Protein AF-A0A967SYT2-F1 (afdb_monomer)

Radius of gyration: 15.92 Å; Cα contacts (8 Å, |Δi|>4): 84; chains: 1; bounding box: 31×27×38 Å

Structure (mmCIF, N/CA/C/O backbone):
data_AF-A0A967SYT2-F1
#
_entry.id   AF-A0A967SYT2-F1
#
loop_
_atom_site.group_PDB
_atom_site.id
_atom_site.type_symbol
_atom_site.label_atom_id
_atom_site.label_alt_id
_atom_site.label_comp_id
_atom_site.label_asym_id
_atom_site.label_entity_id
_atom_site.label_seq_id
_atom_site.pdbx_PDB_ins_code
_atom_site.Cartn_x
_atom_site.Cartn_y
_atom_site.Cartn_z
_atom_site.occupancy
_atom_site.B_iso_or_equiv
_atom_site.auth_seq_id
_atom_site.auth_comp_id
_atom_site.auth_asym_id
_atom_site.auth_atom_id
_atom_site.pdbx_PDB_model_num
ATOM 1 N N . VAL A 1 1 ? -13.135 -12.563 2.625 1.00 82.12 1 VAL A N 1
ATOM 2 C CA . VAL A 1 1 ? -13.896 -11.325 2.342 1.00 82.12 1 VAL A CA 1
ATOM 3 C C . VAL A 1 1 ? -12.995 -10.411 1.536 1.00 82.12 1 VAL A C 1
ATOM 5 O O . VAL A 1 1 ? -11.798 -10.404 1.803 1.00 82.12 1 VAL A O 1
ATOM 8 N N . VAL A 1 2 ? -13.529 -9.737 0.520 1.00 92.12 2 VAL A N 1
ATOM 9 C CA . VAL A 1 2 ? -12.787 -8.729 -0.251 1.00 92.12 2 VAL A CA 1
ATOM 10 C C . VAL A 1 2 ? -12.934 -7.396 0.476 1.00 92.12 2 VAL A C 1
ATOM 12 O O . VAL A 1 2 ? -14.057 -7.009 0.791 1.00 92.12 2 VAL A O 1
ATOM 15 N N . LEU A 1 3 ? -11.812 -6.738 0.766 1.00 95.06 3 LEU A N 1
ATOM 16 C CA . LEU A 1 3 ? -11.792 -5.408 1.371 1.00 95.06 3 LEU A CA 1
ATOM 17 C C . LEU A 1 3 ? -11.626 -4.354 0.278 1.00 95.06 3 LEU A C 1
ATOM 19 O O . LEU A 1 3 ? -10.791 -4.510 -0.614 1.00 95.06 3 LEU A O 1
ATOM 23 N N . THR A 1 4 ? -12.398 -3.278 0.369 1.00 96.88 4 THR A N 1
ATOM 24 C CA . THR A 1 4 ? -12.233 -2.076 -0.456 1.00 96.88 4 THR A CA 1
ATOM 25 C C . THR A 1 4 ? -11.869 -0.910 0.442 1.00 96.88 4 THR A C 1
ATOM 27 O O . THR A 1 4 ? -12.483 -0.752 1.495 1.00 96.88 4 THR A O 1
ATOM 30 N N . PHE A 1 5 ? -10.904 -0.097 0.018 1.00 97.00 5 PHE A N 1
ATOM 31 C CA . PHE A 1 5 ? -10.336 0.969 0.836 1.00 97.00 5 PHE A CA 1
ATOM 32 C C . PHE A 1 5 ? -10.649 2.348 0.262 1.00 97.00 5 PHE A C 1
ATOM 34 O O . PHE A 1 5 ? -10.649 2.532 -0.956 1.00 97.00 5 PHE A O 1
ATOM 41 N N . SER A 1 6 ? -10.849 3.318 1.148 1.00 98.00 6 SER A N 1
ATOM 42 C CA . SER A 1 6 ? -10.841 4.745 0.828 1.00 98.00 6 SER A CA 1
ATOM 43 C C . SER A 1 6 ? -9.794 5.469 1.671 1.00 98.00 6 SER A C 1
ATOM 45 O O . SER A 1 6 ? -9.504 5.071 2.803 1.00 98.00 6 SER A O 1
ATOM 47 N N . ALA A 1 7 ? -9.203 6.521 1.103 1.00 97.81 7 ALA A N 1
ATOM 48 C CA . ALA A 1 7 ? -8.231 7.350 1.804 1.00 97.81 7 ALA A CA 1
ATOM 49 C C . ALA A 1 7 ? -8.903 8.144 2.935 1.00 97.81 7 ALA A C 1
ATOM 51 O O . ALA A 1 7 ? -10.042 8.594 2.799 1.00 97.81 7 ALA A O 1
ATOM 52 N N . LEU A 1 8 ? -8.176 8.318 4.036 1.00 97.56 8 LEU A N 1
ATOM 53 C CA . LEU A 1 8 ? -8.521 9.239 5.114 1.00 97.56 8 LEU A CA 1
ATOM 54 C C . LEU A 1 8 ? -7.530 10.401 5.095 1.00 97.56 8 LEU A C 1
ATOM 56 O O . LEU A 1 8 ? -6.317 10.190 5.061 1.00 97.56 8 LEU A O 1
ATOM 60 N N . GLU A 1 9 ? -8.044 11.624 5.137 1.00 95.75 9 GLU A N 1
ATOM 61 C CA . GLU A 1 9 ? -7.226 12.834 5.183 1.00 95.75 9 GLU A CA 1
ATOM 62 C C . GLU A 1 9 ? -7.158 13.384 6.608 1.00 95.75 9 GLU A C 1
ATOM 64 O O . GLU A 1 9 ? -8.150 13.378 7.329 1.00 95.75 9 GLU A O 1
ATOM 69 N N . ASN A 1 10 ? -5.994 13.907 7.004 1.00 95.75 10 ASN A N 1
ATOM 70 C CA . ASN A 1 10 ? -5.777 14.588 8.291 1.00 95.75 10 ASN A CA 1
ATOM 71 C C . ASN A 1 10 ? -6.054 13.741 9.554 1.00 95.75 10 ASN A C 1
ATOM 73 O O . ASN A 1 10 ? -6.277 14.294 10.628 1.00 95.75 10 ASN A O 1
AT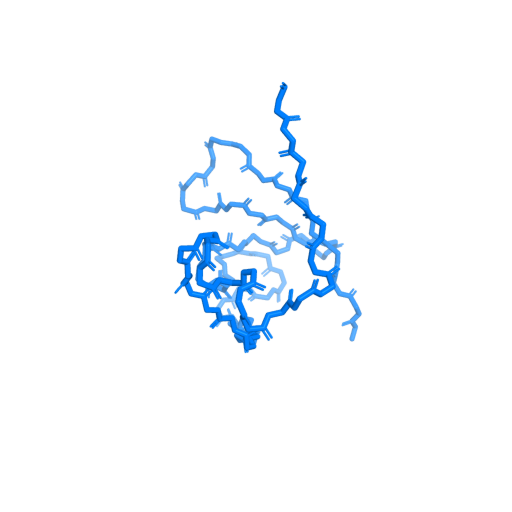OM 77 N N . GLU A 1 11 ? -5.989 12.410 9.455 1.00 95.69 11 GLU A N 1
ATOM 78 C CA . GLU A 1 11 ? -6.293 11.475 10.554 1.00 95.69 11 GLU A CA 1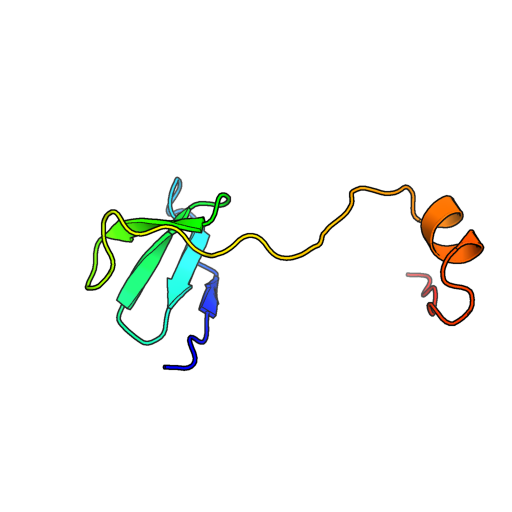
ATOM 79 C C . GLU A 1 11 ? -5.096 10.606 10.987 1.00 95.69 11 GLU A C 1
ATOM 81 O O . GLU A 1 11 ? -5.264 9.494 11.496 1.00 95.6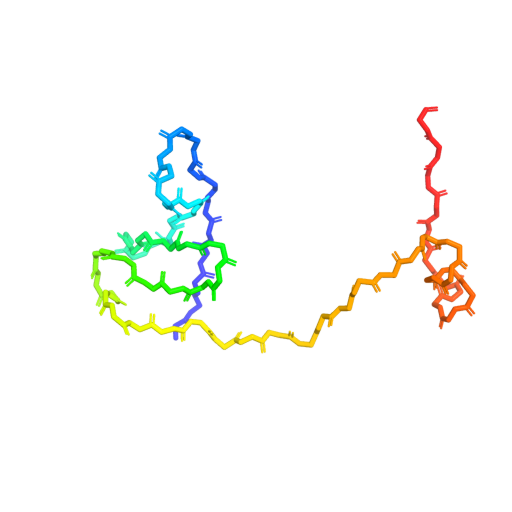9 11 GLU A O 1
ATOM 86 N N . LEU A 1 12 ? -3.866 11.104 10.813 1.00 95.81 12 LEU A N 1
ATOM 87 C CA . LEU A 1 12 ? -2.666 10.348 11.181 1.00 95.81 12 LEU A CA 1
ATOM 88 C C . LEU A 1 12 ? -2.738 9.839 12.642 1.00 95.81 12 LEU A C 1
ATOM 90 O O . LEU A 1 12 ? -3.107 10.601 13.538 1.00 95.81 12 LEU A O 1
ATOM 94 N N . PRO A 1 13 ? -2.370 8.567 12.902 1.00 96.88 13 PRO A N 1
ATOM 95 C CA . PRO A 1 13 ? -1.658 7.661 11.994 1.00 96.88 13 PRO A CA 1
ATOM 96 C C . PRO A 1 13 ? -2.545 6.868 11.015 1.00 96.88 13 PRO A C 1
ATOM 98 O O . PRO A 1 13 ? -2.002 6.118 10.206 1.00 96.88 13 PRO A O 1
ATOM 101 N N . ALA A 1 14 ? -3.874 7.007 11.061 1.00 98.12 14 ALA A N 1
ATOM 102 C CA . ALA A 1 14 ? -4.765 6.347 10.112 1.00 98.12 14 ALA A CA 1
ATOM 103 C C . ALA A 1 14 ? -4.701 7.035 8.740 1.00 98.12 14 ALA A C 1
ATOM 105 O O . ALA A 1 14 ? -4.810 8.255 8.642 1.00 98.12 14 ALA A O 1
ATOM 106 N N . VAL A 1 15 ? -4.540 6.244 7.678 1.00 98.12 15 VAL A N 1
ATOM 107 C CA . VAL A 1 15 ? -4.440 6.743 6.290 1.00 98.12 15 VAL A CA 1
ATOM 108 C C . VAL A 1 15 ? -5.526 6.183 5.377 1.00 98.12 15 VAL A C 1
ATOM 110 O O . VAL A 1 15 ? -5.760 6.713 4.293 1.00 98.12 15 VAL A O 1
ATOM 113 N N . MET A 1 16 ? -6.204 5.113 5.798 1.00 97.69 16 MET A N 1
ATOM 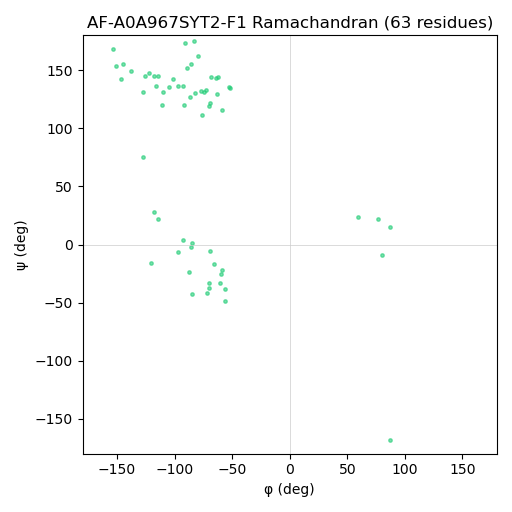114 C CA . MET A 1 16 ? -7.285 4.496 5.036 1.00 97.69 16 MET A CA 1
ATOM 115 C C . MET A 1 16 ? -8.312 3.821 5.946 1.00 97.69 16 MET A C 1
ATOM 117 O O . MET A 1 16 ? -7.982 3.367 7.046 1.00 97.69 16 MET A O 1
ATOM 121 N N . THR A 1 17 ? -9.549 3.723 5.464 1.00 98.38 17 THR A N 1
ATOM 122 C CA . THR A 1 17 ? -10.608 2.894 6.054 1.00 98.38 17 THR A CA 1
ATOM 123 C C . THR A 1 17 ? -11.043 1.827 5.062 1.00 98.38 17 THR A C 1
ATOM 125 O O . THR A 1 17 ? -11.060 2.079 3.857 1.00 98.38 17 THR A O 1
ATOM 128 N N . ASP A 1 18 ? -11.394 0.640 5.553 1.00 98.19 18 ASP A N 1
ATOM 129 C CA . ASP A 1 18 ? -12.050 -0.379 4.732 1.00 98.19 18 ASP A CA 1
ATOM 130 C C . ASP A 1 18 ? -13.586 -0.273 4.791 1.00 98.19 18 ASP A C 1
ATOM 132 O O . ASP A 1 18 ? -14.155 0.501 5.566 1.00 98.19 18 ASP A O 1
ATOM 136 N N . ASN A 1 19 ? -14.264 -1.073 3.967 1.00 97.88 19 ASN A N 1
ATOM 137 C CA . ASN A 1 19 ? -15.724 -1.197 3.909 1.00 97.88 19 ASN A CA 1
ATOM 138 C C . ASN A 1 19 ? -16.363 -1.869 5.136 1.00 97.88 19 ASN A C 1
ATOM 140 O O . ASN A 1 19 ? -17.587 -1.942 5.212 1.00 97.88 19 ASN A O 1
ATOM 144 N N . GLU A 1 20 ? -15.565 -2.376 6.075 1.00 97.94 20 GLU A N 1
ATOM 145 C CA . GLU A 1 20 ? -16.032 -2.887 7.366 1.00 97.94 20 GLU A CA 1
ATOM 146 C C . GLU A 1 20 ? -15.880 -1.825 8.476 1.00 97.94 20 GLU A C 1
ATOM 148 O O . GLU A 1 20 ? -16.361 -2.021 9.592 1.00 97.94 20 GLU A O 1
ATOM 153 N N . GLY A 1 21 ? -15.247 -0.683 8.180 1.00 97.62 21 GLY A N 1
ATOM 154 C CA . GLY A 1 21 ? -15.008 0.410 9.120 1.00 97.62 21 GLY A CA 1
ATOM 155 C C . GLY A 1 21 ? -13.724 0.263 9.942 1.00 97.62 21 GLY A C 1
ATOM 156 O O . GLY A 1 21 ? -13.567 0.958 10.948 1.00 97.62 21 GLY A O 1
ATOM 157 N N . THR A 1 22 ? -12.805 -0.629 9.556 1.00 98.56 22 THR A N 1
ATOM 158 C CA . THR A 1 22 ? -11.475 -0.687 10.179 1.00 98.56 22 THR A CA 1
ATOM 159 C C . THR A 1 22 ? -10.612 0.451 9.646 1.00 98.56 22 THR A C 1
ATOM 161 O O . THR A 1 22 ? -10.504 0.625 8.431 1.00 98.56 22 THR A O 1
ATOM 164 N N . LYS A 1 23 ? -9.949 1.189 10.543 1.00 98.44 23 LYS A N 1
ATOM 165 C CA . LYS A 1 23 ? -8.930 2.186 10.183 1.00 98.44 23 LYS A CA 1
ATOM 166 C C . LYS A 1 23 ? -7.540 1.564 10.197 1.00 98.44 23 LYS A C 1
ATOM 168 O O . LYS A 1 23 ? -7.196 0.853 11.142 1.00 98.44 23 LYS A O 1
ATOM 173 N N . TRP A 1 24 ? -6.733 1.878 9.192 1.00 98.44 24 TRP A N 1
ATOM 174 C CA . TRP A 1 24 ? -5.417 1.278 8.992 1.00 98.44 24 TRP A CA 1
ATOM 175 C C . TRP A 1 24 ? -4.323 2.338 8.886 1.00 98.44 24 TRP A C 1
ATOM 177 O O . TRP A 1 24 ? -4.546 3.409 8.312 1.00 98.44 24 TRP A O 1
ATOM 187 N N . ASP A 1 25 ? -3.139 2.028 9.412 1.00 97.56 25 ASP A N 1
ATOM 188 C CA . ASP A 1 25 ? -1.935 2.828 9.174 1.00 97.56 25 ASP A CA 1
ATOM 189 C C . ASP A 1 25 ? -1.246 2.475 7.841 1.00 97.56 25 ASP A C 1
ATOM 191 O O . ASP A 1 25 ? -1.626 1.533 7.140 1.00 97.56 25 ASP A O 1
ATOM 195 N N . LEU A 1 26 ? -0.197 3.231 7.501 1.00 94.38 26 LEU A N 1
ATOM 196 C CA . LEU A 1 26 ? 0.592 3.045 6.275 1.00 94.38 26 LEU A CA 1
ATOM 197 C C . LEU A 1 26 ? 1.242 1.653 6.169 1.00 94.38 26 LEU A C 1
ATOM 199 O O . LEU A 1 26 ? 1.525 1.178 5.071 1.00 94.38 26 LEU A O 1
ATOM 203 N N . PHE A 1 27 ? 1.487 0.992 7.300 1.00 94.44 27 PHE A N 1
ATOM 204 C CA . PHE A 1 27 ? 2.124 -0.324 7.365 1.00 94.44 27 PHE A CA 1
ATOM 205 C C . PHE A 1 27 ? 1.106 -1.472 7.374 1.00 94.44 27 PHE A C 1
ATOM 207 O O . PHE A 1 27 ? 1.492 -2.641 7.497 1.00 94.44 27 PHE A O 1
ATOM 214 N N . GLY A 1 28 ? -0.183 -1.148 7.237 1.00 96.12 28 GLY A N 1
ATOM 215 C CA . GLY A 1 28 ? -1.280 -2.100 7.216 1.00 96.12 28 GLY A CA 1
ATOM 216 C C . GLY A 1 28 ? -1.653 -2.642 8.593 1.00 96.12 28 GLY A C 1
ATOM 217 O O . GLY A 1 28 ? -2.233 -3.724 8.656 1.00 96.12 28 GLY A O 1
ATOM 218 N N . ASN A 1 29 ? -1.329 -1.949 9.688 1.00 97.88 29 ASN A N 1
ATOM 219 C CA . ASN A 1 29 ? -1.808 -2.315 11.021 1.00 97.88 29 ASN A CA 1
ATOM 220 C C . ASN A 1 29 ? -3.229 -1.770 11.234 1.00 97.88 29 ASN A C 1
ATOM 222 O O . ASN A 1 29 ? -3.492 -0.592 10.988 1.00 97.88 29 ASN A O 1
ATOM 226 N N . GLY A 1 30 ? -4.143 -2.623 11.699 1.00 98.19 30 GLY A N 1
ATOM 227 C CA . GLY A 1 30 ? -5.513 -2.255 12.047 1.00 98.19 30 GLY A CA 1
ATOM 228 C C . GLY A 1 30 ? -5.544 -1.518 13.381 1.00 98.19 30 GLY A C 1
ATOM 229 O O . GLY A 1 30 ? -5.295 -2.109 14.431 1.00 98.19 30 GLY A O 1
ATOM 230 N N . LEU A 1 31 ? -5.859 -0.228 13.349 1.00 98.38 31 LEU A N 1
ATOM 231 C CA . LEU A 1 31 ? -5.829 0.658 14.513 1.00 98.38 31 LEU A CA 1
ATOM 232 C C . LEU A 1 31 ? -7.130 0.579 15.319 1.00 98.38 31 LEU A C 1
ATOM 234 O O . LEU A 1 31 ? -7.109 0.509 16.545 1.00 98.38 31 LEU A O 1
ATOM 238 N N . SER A 1 32 ? -8.276 0.552 14.640 1.00 98.25 32 SER A N 1
ATOM 239 C CA . SER A 1 32 ? -9.609 0.534 15.254 1.00 98.25 32 SER A CA 1
ATOM 240 C C . SER A 1 32 ? -10.629 -0.132 14.331 1.00 98.25 32 SER A C 1
ATOM 242 O O . SER A 1 32 ? -10.328 -0.381 13.168 1.00 98.25 32 SER A O 1
ATOM 244 N N . GLY A 1 33 ? -11.825 -0.429 14.846 1.00 97.38 33 GLY A N 1
ATOM 245 C CA . GLY A 1 33 ? -12.879 -1.124 14.102 1.00 97.38 33 GLY A CA 1
ATOM 246 C C . GLY A 1 33 ? -12.774 -2.655 14.181 1.00 97.38 33 GLY A C 1
ATOM 247 O O . GLY A 1 33 ? -12.017 -3.178 15.007 1.00 97.38 33 GLY A O 1
ATOM 248 N N . PRO A 1 34 ? -13.537 -3.389 13.350 1.00 98.19 34 PRO A N 1
ATOM 249 C CA . PRO A 1 34 ? -13.701 -4.843 13.469 1.00 98.19 34 PRO A CA 1
ATOM 250 C C . PRO A 1 34 ? -12.410 -5.666 13.381 1.00 98.19 34 PRO A C 1
ATOM 252 O O . PRO A 1 34 ? -12.372 -6.800 13.858 1.00 98.19 34 PRO A O 1
ATOM 255 N N . ARG A 1 35 ? -11.348 -5.113 12.784 1.00 97.62 35 ARG A N 1
ATOM 256 C CA . ARG A 1 35 ? -10.050 -5.784 12.611 1.00 97.62 35 ARG A CA 1
ATOM 257 C C . ARG A 1 35 ? -8.915 -5.135 13.401 1.00 97.62 35 ARG A C 1
ATOM 259 O O . ARG A 1 35 ? -7.750 -5.318 13.053 1.00 97.62 35 ARG A O 1
ATOM 266 N N . SER A 1 36 ? -9.226 -4.385 14.458 1.00 98.19 36 SER A N 1
ATOM 267 C CA . SER A 1 36 ? -8.203 -3.804 15.338 1.00 98.19 36 SER A CA 1
ATOM 268 C C . SER A 1 36 ? -7.207 -4.872 15.825 1.00 98.19 36 SER A C 1
ATOM 270 O O . SER A 1 36 ? -7.590 -5.989 16.176 1.00 98.19 36 SER A O 1
ATOM 272 N N . GLY A 1 37 ? -5.913 -4.546 15.781 1.00 97.94 37 GLY A N 1
ATOM 273 C CA . GLY A 1 37 ? -4.808 -5.446 16.120 1.00 97.94 37 GLY A CA 1
ATOM 274 C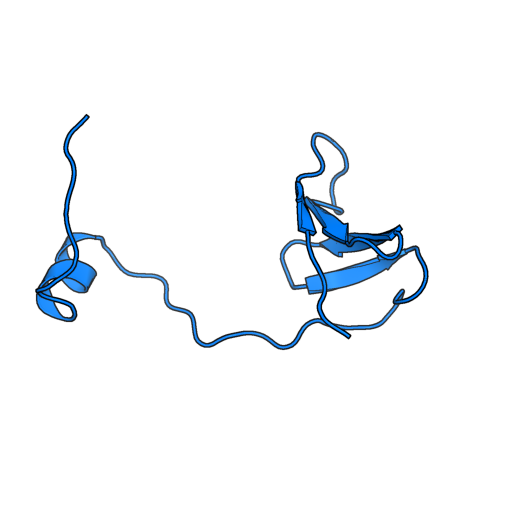 C . GLY A 1 37 ? -4.404 -6.435 15.0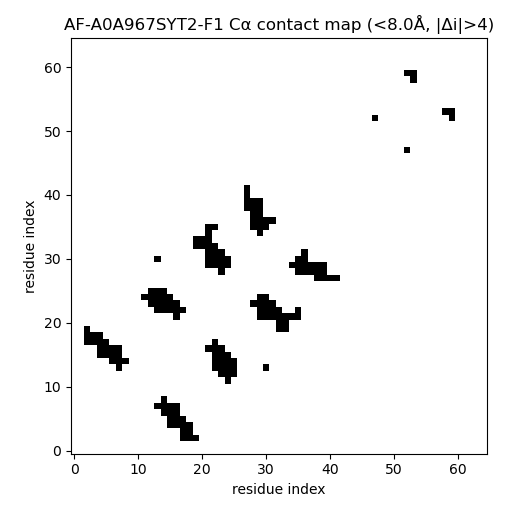19 1.00 97.94 37 GLY A C 1
ATOM 275 O O . GLY A 1 37 ? -3.372 -7.093 15.149 1.00 97.94 37 GLY A O 1
ATOM 276 N N . GLN A 1 38 ? -5.164 -6.546 13.923 1.00 98.06 38 GLN A N 1
ATOM 277 C CA . GLN A 1 38 ? -4.760 -7.349 12.764 1.00 98.06 38 GLN A CA 1
ATOM 278 C C . GLN A 1 38 ? -3.757 -6.592 11.888 1.00 98.06 38 GLN A C 1
ATOM 280 O O . GLN A 1 38 ? -3.644 -5.369 11.951 1.00 98.06 38 GLN A O 1
ATOM 285 N N . LYS A 1 39 ? -3.047 -7.326 11.026 1.00 97.12 39 LYS A N 1
ATOM 286 C CA . LYS A 1 39 ? -2.113 -6.761 10.052 1.00 97.12 39 LYS A CA 1
ATOM 287 C C . LYS A 1 39 ? -2.413 -7.276 8.649 1.00 97.12 39 LYS A C 1
ATOM 289 O O . LYS A 1 39 ? -2.558 -8.484 8.455 1.00 97.12 39 LYS A O 1
ATOM 294 N N . LEU A 1 40 ? -2.487 -6.372 7.674 1.00 95.81 40 LEU A N 1
ATOM 295 C CA . LEU A 1 40 ? -2.615 -6.732 6.266 1.00 95.81 40 LEU A CA 1
ATOM 296 C C . LEU A 1 40 ? -1.389 -7.521 5.807 1.00 95.81 40 LEU A C 1
ATOM 298 O O . LEU A 1 40 ? -0.251 -7.261 6.204 1.00 95.81 40 LEU A O 1
ATOM 302 N N . LYS A 1 41 ? -1.622 -8.489 4.920 1.00 93.38 41 LYS A N 1
ATOM 303 C CA . LYS A 1 41 ? -0.528 -9.205 4.274 1.00 93.38 41 LYS A CA 1
ATOM 304 C C . LYS A 1 41 ? 0.182 -8.250 3.320 1.00 93.38 41 LYS A C 1
ATOM 306 O O . LYS A 1 41 ? -0.431 -7.746 2.383 1.00 93.38 41 LYS A O 1
ATOM 311 N N . PHE A 1 42 ? 1.477 -8.050 3.539 1.00 89.88 42 PHE A N 1
ATOM 312 C CA . PHE A 1 42 ? 2.301 -7.265 2.631 1.00 89.88 42 PHE A CA 1
ATOM 313 C C . PHE A 1 42 ? 2.348 -7.944 1.258 1.00 89.88 42 PHE A C 1
ATOM 315 O O . PHE A 1 42 ? 2.601 -9.150 1.157 1.00 89.88 42 PHE A O 1
ATOM 322 N N . VAL A 1 43 ? 2.069 -7.179 0.208 1.00 89.19 43 VAL A N 1
ATOM 323 C CA . VAL A 1 43 ? 2.188 -7.649 -1.174 1.00 89.19 43 VAL A CA 1
ATOM 324 C C . VAL A 1 43 ? 3.615 -7.452 -1.663 1.00 89.19 43 VAL A C 1
ATOM 326 O O . VAL A 1 43 ? 4.342 -6.595 -1.160 1.00 89.19 43 VAL A O 1
ATOM 329 N N . ASN A 1 44 ? 4.024 -8.245 -2.651 1.00 90.50 44 ASN A N 1
ATOM 330 C CA . ASN A 1 44 ? 5.318 -8.041 -3.284 1.00 90.50 44 ASN A CA 1
ATOM 331 C C . ASN A 1 44 ? 5.365 -6.628 -3.886 1.00 90.50 44 ASN A C 1
ATOM 333 O O . ASN A 1 44 ? 4.573 -6.306 -4.770 1.00 90.50 44 ASN A O 1
ATOM 337 N N . SER A 1 45 ? 6.254 -5.788 -3.368 1.00 88.88 45 SER A N 1
ATOM 338 C CA . SER A 1 45 ? 6.417 -4.396 -3.774 1.00 88.88 45 SER A CA 1
ATOM 339 C C . SER A 1 45 ? 7.890 -4.013 -3.701 1.00 88.88 45 SER A C 1
ATOM 341 O O . SER A 1 45 ? 8.677 -4.641 -2.990 1.00 88.88 45 SER A O 1
ATOM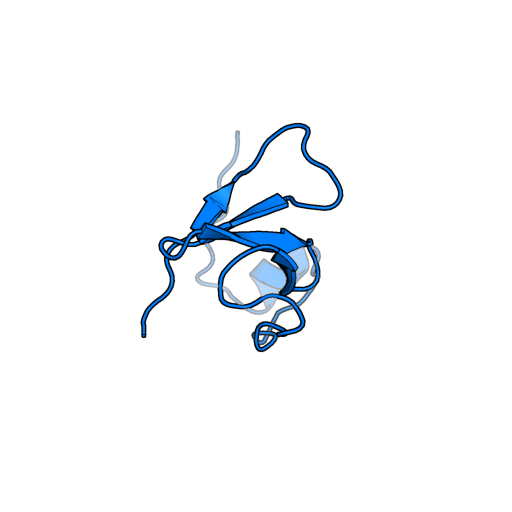 343 N N . TYR A 1 46 ? 8.273 -3.006 -4.477 1.00 87.31 46 TYR A N 1
ATOM 344 C CA . TYR A 1 46 ? 9.654 -2.564 -4.593 1.00 87.31 46 TYR A CA 1
ATOM 345 C C . TYR A 1 46 ? 9.712 -1.060 -4.821 1.00 87.31 46 TYR A C 1
ATOM 347 O O . TYR A 1 46 ? 8.891 -0.486 -5.535 1.00 87.31 46 TYR A O 1
ATOM 355 N N . ILE A 1 47 ? 10.712 -0.430 -4.210 1.00 90.50 47 ILE A N 1
ATOM 356 C CA . ILE A 1 47 ? 11.058 0.963 -4.468 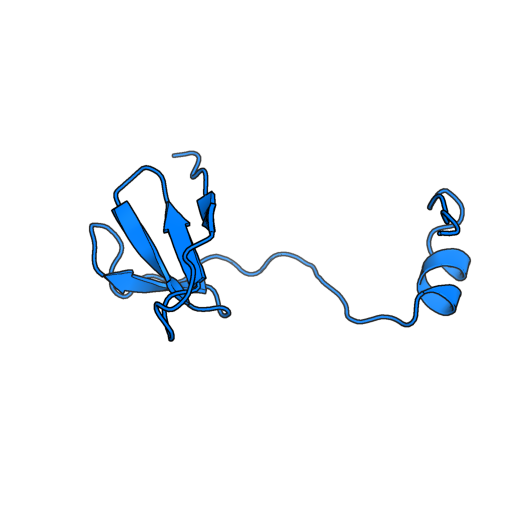1.00 90.50 47 ILE A CA 1
ATOM 357 C C . ILE A 1 47 ? 12.109 0.955 -5.575 1.00 90.50 47 ILE A C 1
ATOM 359 O O . ILE A 1 47 ? 13.173 0.360 -5.416 1.00 90.50 47 ILE A O 1
ATOM 363 N N . ALA A 1 48 ? 11.809 1.604 -6.695 1.00 92.06 48 ALA A N 1
ATOM 364 C CA . ALA A 1 48 ? 12.720 1.717 -7.825 1.00 92.06 48 ALA A CA 1
ATOM 365 C C . ALA A 1 48 ? 12.688 3.130 -8.406 1.00 92.06 48 ALA A C 1
ATOM 367 O O . ALA A 1 48 ? 11.651 3.794 -8.409 1.00 92.06 48 ALA A O 1
ATOM 368 N N . PHE A 1 49 ? 13.822 3.571 -8.952 1.00 93.38 49 PHE A N 1
ATOM 369 C CA . PHE A 1 49 ? 13.830 4.720 -9.851 1.00 93.38 49 PHE A CA 1
ATOM 370 C C . PHE A 1 49 ? 13.031 4.392 -11.116 1.00 93.38 49 PHE A C 1
ATOM 372 O O . PHE A 1 49 ? 13.114 3.270 -11.624 1.00 93.38 49 PHE A O 1
ATOM 379 N N . TRP A 1 50 ? 12.308 5.376 -11.659 1.00 91.88 50 TRP A N 1
ATOM 380 C CA . TRP A 1 50 ? 11.444 5.168 -12.828 1.00 91.88 50 TRP A CA 1
ATOM 381 C C . TRP A 1 50 ? 12.211 4.582 -14.029 1.00 91.88 50 TRP A C 1
ATOM 383 O O . TRP A 1 50 ? 11.705 3.692 -14.706 1.00 91.88 50 TRP A O 1
ATOM 393 N N . PHE A 1 51 ? 13.461 5.007 -14.255 1.00 92.31 51 PHE A N 1
ATOM 394 C CA . PHE A 1 51 ? 14.275 4.524 -15.376 1.00 92.31 51 PHE A CA 1
ATOM 395 C C . PHE A 1 51 ? 14.717 3.066 -15.193 1.00 92.31 51 PHE A C 1
ATOM 397 O O . PHE A 1 51 ? 14.818 2.323 -16.165 1.00 92.31 51 PHE A O 1
ATOM 404 N N . ALA A 1 52 ? 14.950 2.633 -13.949 1.00 94.62 52 ALA A N 1
ATOM 405 C CA . ALA A 1 52 ? 15.277 1.243 -13.649 1.00 94.62 52 ALA A CA 1
ATOM 406 C C . ALA A 1 52 ? 14.038 0.360 -13.833 1.00 94.62 52 ALA A C 1
ATOM 408 O O . ALA A 1 52 ? 14.129 -0.709 -14.430 1.00 94.62 52 ALA A O 1
ATOM 409 N N . TRP A 1 53 ? 12.869 0.835 -13.388 1.00 93.56 53 TRP A N 1
ATOM 410 C CA . TRP A 1 53 ? 11.600 0.153 -13.632 1.00 93.56 53 TRP A CA 1
ATOM 411 C C . TRP A 1 53 ? 11.361 -0.056 -15.131 1.00 93.56 53 TRP A C 1
ATOM 413 O O . TRP A 1 53 ? 11.089 -1.177 -15.548 1.00 93.56 53 TRP A O 1
ATOM 423 N N . ALA A 1 54 ? 11.530 0.987 -15.946 1.00 93.75 54 ALA A N 1
ATOM 424 C CA . ALA A 1 54 ? 11.351 0.906 -17.395 1.00 93.75 54 ALA A CA 1
ATOM 425 C C . ALA A 1 54 ? 12.302 -0.106 -18.066 1.00 93.75 54 ALA A C 1
ATOM 427 O O . ALA A 1 54 ? 11.908 -0.775 -19.018 1.00 93.75 54 ALA A O 1
ATOM 428 N N . ALA A 1 55 ? 13.525 -0.268 -17.547 1.00 94.31 55 ALA A N 1
ATOM 429 C CA . ALA A 1 55 ? 14.484 -1.253 -18.051 1.00 94.31 55 ALA A CA 1
ATOM 430 C C . ALA A 1 55 ? 14.078 -2.709 -17.745 1.00 94.31 55 ALA A C 1
ATOM 432 O O . ALA A 1 55 ? 14.289 -3.588 -18.579 1.00 94.31 55 ALA A O 1
ATOM 433 N N . PHE A 1 56 ? 13.495 -2.976 -16.570 1.00 93.69 56 PHE A N 1
ATOM 434 C CA . PHE A 1 56 ? 13.056 -4.325 -16.174 1.00 93.69 56 PHE A CA 1
ATOM 435 C C . PHE A 1 56 ? 11.629 -4.670 -16.630 1.00 93.69 56 PHE A C 1
ATOM 437 O O . PHE A 1 56 ? 11.305 -5.847 -16.782 1.00 93.69 56 PHE A O 1
ATOM 444 N N . TYR A 1 57 ? 10.786 -3.664 -16.865 1.00 93.38 57 TYR A N 1
ATOM 445 C CA . TYR A 1 57 ? 9.383 -3.807 -17.254 1.00 93.38 57 TYR A CA 1
ATOM 446 C C . TYR A 1 57 ? 9.105 -2.988 -18.523 1.00 93.38 57 TYR A C 1
ATOM 448 O O . TYR A 1 57 ? 8.470 -1.932 -18.445 1.00 93.38 57 TYR A O 1
ATOM 456 N N . PRO A 1 58 ? 9.548 -3.466 -19.702 1.00 93.19 58 PRO A N 1
ATOM 457 C CA . PRO A 1 58 ? 9.580 -2.677 -20.940 1.00 93.19 58 PRO A CA 1
ATOM 458 C C . PRO A 1 58 ? 8.198 -2.288 -21.486 1.00 93.19 58 PRO A C 1
ATOM 460 O O . PRO A 1 58 ? 8.100 -1.375 -22.295 1.00 93.19 58 PRO A O 1
ATOM 463 N N . ASN A 1 59 ? 7.127 -2.945 -21.028 1.00 95.94 59 ASN A N 1
ATOM 464 C CA . ASN A 1 59 ? 5.746 -2.609 -21.396 1.00 95.94 59 ASN A CA 1
ATOM 465 C C . ASN A 1 59 ? 5.142 -1.498 -20.518 1.00 95.94 59 ASN A C 1
ATOM 467 O O . ASN A 1 59 ? 3.964 -1.183 -20.658 1.00 95.94 59 ASN A O 1
ATOM 471 N N . THR A 1 60 ? 5.903 -0.953 -19.565 1.00 93.06 60 THR A N 1
ATOM 472 C CA . THR A 1 60 ? 5.432 0.145 -18.717 1.00 93.06 60 THR A CA 1
ATOM 473 C C . THR A 1 60 ? 5.322 1.412 -19.553 1.00 93.06 60 THR A C 1
ATOM 475 O O . THR A 1 60 ? 6.323 1.897 -20.075 1.00 93.06 60 THR A O 1
ATOM 478 N N . GLU A 1 61 ? 4.119 1.972 -19.651 1.00 92.06 61 GLU A N 1
ATOM 479 C CA . GLU A 1 61 ? 3.922 3.273 -20.284 1.00 92.06 61 GLU A CA 1
ATOM 480 C C . GLU A 1 61 ? 4.452 4.398 -19.391 1.00 92.06 61 GLU A C 1
ATOM 482 O O . GLU A 1 61 ? 4.171 4.451 -18.191 1.00 92.06 61 GLU A O 1
ATOM 48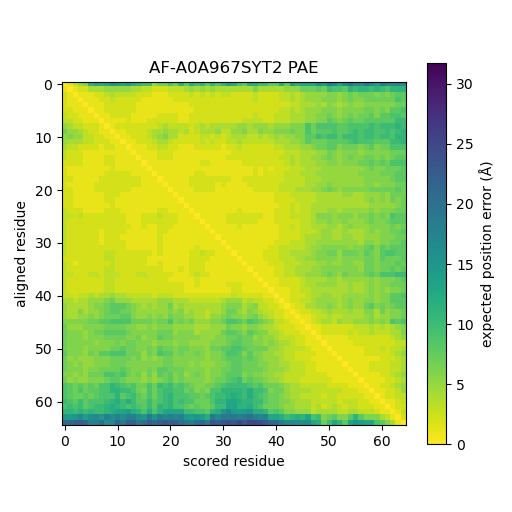7 N N . ILE A 1 62 ? 5.208 5.317 -19.989 1.00 90.06 62 ILE A N 1
ATOM 488 C CA . ILE A 1 62 ? 5.720 6.513 -19.322 1.00 90.06 62 ILE A CA 1
ATOM 489 C C . ILE A 1 62 ? 4.998 7.714 -19.919 1.00 90.06 62 ILE A C 1
ATOM 491 O O . ILE A 1 62 ? 5.098 7.967 -21.118 1.00 90.06 62 ILE A O 1
ATOM 495 N N . HIS A 1 63 ? 4.294 8.459 -19.071 1.00 88.81 63 HIS A N 1
ATOM 496 C CA . HIS A 1 63 ? 3.537 9.644 -19.462 1.00 88.81 63 HIS A CA 1
ATOM 497 C C . HIS A 1 63 ? 4.274 10.909 -19.014 1.00 88.81 63 HIS A C 1
ATOM 499 O O . HIS A 1 63 ? 4.776 10.977 -17.890 1.00 88.81 63 HIS A O 1
ATOM 505 N N . THR A 1 64 ? 4.356 11.906 -19.895 1.00 85.44 64 THR A N 1
ATOM 506 C CA . THR A 1 64 ? 4.840 13.254 -19.561 1.00 85.44 64 THR A CA 1
ATOM 507 C C . THR A 1 64 ? 3.677 14.128 -19.094 1.00 85.44 64 THR A C 1
ATOM 509 O O . THR A 1 64 ? 2.538 13.901 -19.501 1.00 85.44 64 THR A O 1
ATOM 512 N N . PHE A 1 65 ? 3.969 15.108 -18.241 1.00 72.69 65 PHE A N 1
ATOM 513 C CA . PHE A 1 65 ? 3.014 16.120 -17.777 1.00 72.69 65 PHE A CA 1
ATOM 514 C C . PHE A 1 65 ? 2.719 17.185 -18.838 1.00 72.69 65 PHE A C 1
ATOM 516 O O . PHE A 1 65 ? 3.596 17.417 -19.704 1.00 72.69 65 PHE A O 1
#

Mean predicted aligned error: 4.42 Å

Foldseek 3Di:
DDWDWDADPPDPQFGIATPQGFTAGPQQAGCDGPQHRDGDDDDDDDDDDPVVCCVVPVPDDDDDD

Solvent-accessible surface area (backbone atoms only — not comparable to full-atom values): 4220 Å² total; per-residue (Å²): 136,90,82,53,76,46,82,46,80,97,47,79,72,34,42,31,33,37,80,79,56,25,31,22,32,92,82,33,41,23,73,36,54,88,46,45,80,40,66,58,82,84,69,97,78,81,92,69,57,71,70,59,46,42,72,77,40,73,86,61,85,84,84,82,134

Secondary structure (DSSP, 8-state):
----EEE-SS-TT--EEETT--EE-TT-BEEESTTTT-BPPPP------HHHHHHH-TT------

pLDDT: mean 94.54, std 4.5, range [72.69, 98.56]

Sequence (65 aa):
VVLTFSALENELPAVMTDNEGTKWDLFGNGLSGPRSGQKLKFVNSYIAFWFAWAAFYPNTEIHTF